Protein AF-F3GPN5-F1 (afdb_monomer_lite)

Radius of gyration: 25.08 Å; chains: 1; bounding box: 47×14×68 Å

InterPro domains:
  IPR004089 Methyl-accepting chemotaxis protein (MCP) signalling domain [PF00015] (1-61)
  IPR004089 Methyl-accepting chemotaxis protein (MCP) signalling domain [PS50111] (1-64)

Organism: NCBI:txid629263

Foldseek 3Di:
DQCVVLVVVPPVSPVSNVVVVVVVVVVVVVVVVVVVVVVVVVVVVVVVVVVVVVVVVVVVVVVD

pLDDT: mean 88.25, std 12.4, range [60.31, 98.5]

Sequence (64 aa):
NAAIEAARAGEAGRGFAVVADEVRNLAHRTQTSADEIHKMIGGLQTGSQHAVLNMNESQTSSQE

Structure (mmCIF, N/CA/C/O backbone):
data_AF-F3GPN5-F1
#
_entry.id   AF-F3GPN5-F1
#
loop_
_atom_site.group_PDB
_atom_site.id
_atom_site.type_symbol
_atom_site.label_atom_id
_atom_site.label_alt_id
_atom_site.label_comp_id
_atom_site.label_asym_id
_atom_site.label_entity_id
_atom_site.label_seq_id
_atom_site.pdbx_PDB_ins_code
_atom_site.Cartn_x
_atom_site.Cartn_y
_atom_site.Cartn_z
_atom_site.occupancy
_atom_site.B_iso_or_equiv
_atom_site.auth_seq_id
_atom_site.auth_comp_id
_atom_site.auth_asym_id
_atom_site.auth_atom_id
_atom_site.pdbx_PDB_model_num
ATOM 1 N N . ASN A 1 1 ? 3.487 5.730 -22.748 1.00 63.34 1 ASN A N 1
ATOM 2 C CA . ASN A 1 1 ? 4.512 6.740 -23.078 1.00 63.34 1 ASN A CA 1
ATOM 3 C C . ASN A 1 1 ? 5.872 6.059 -23.106 1.00 63.34 1 ASN A C 1
ATOM 5 O O . ASN A 1 1 ? 6.118 5.423 -24.108 1.00 63.34 1 ASN A O 1
ATOM 9 N N . ALA A 1 2 ? 6.658 5.946 -22.030 1.00 65.25 2 ALA A N 1
ATOM 10 C CA . ALA A 1 2 ? 8.034 5.399 -22.091 1.00 65.25 2 ALA A CA 1
ATOM 11 C C . ALA A 1 2 ? 8.275 4.118 -22.945 1.00 65.25 2 ALA A C 1
ATOM 13 O O . ALA A 1 2 ? 9.198 4.103 -23.752 1.00 65.25 2 ALA A O 1
ATOM 14 N N . ALA A 1 3 ? 7.433 3.079 -22.848 1.00 63.94 3 ALA A N 1
ATOM 15 C CA . ALA A 1 3 ? 7.556 1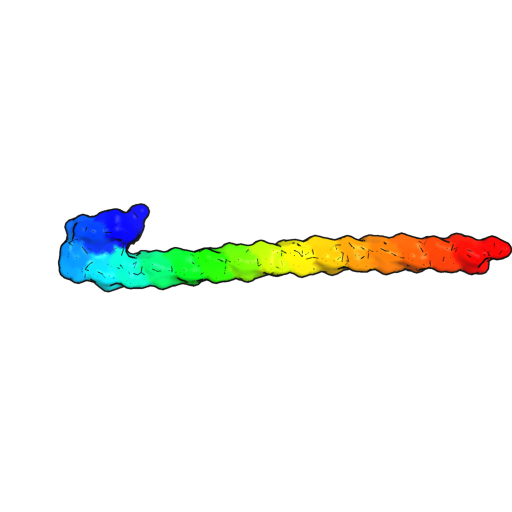.868 -23.681 1.00 63.94 3 ALA A CA 1
ATOM 16 C C . ALA A 1 3 ? 7.278 2.098 -25.189 1.00 63.94 3 ALA A C 1
ATOM 18 O O . ALA A 1 3 ? 7.876 1.446 -26.042 1.00 63.94 3 ALA A O 1
ATOM 19 N N . ILE A 1 4 ? 6.396 3.044 -25.527 1.00 66.75 4 ILE A N 1
ATOM 20 C CA . ILE A 1 4 ? 6.069 3.442 -26.909 1.00 66.75 4 ILE A CA 1
ATOM 21 C C . ILE A 1 4 ? 7.230 4.255 -27.499 1.00 66.75 4 ILE A C 1
ATOM 23 O O . ILE A 1 4 ? 7.676 3.989 -28.613 1.00 66.75 4 ILE A O 1
ATOM 27 N N . GLU A 1 5 ? 7.764 5.207 -26.731 1.00 67.19 5 GLU A N 1
ATOM 28 C CA . GLU A 1 5 ? 8.945 5.988 -27.109 1.00 67.19 5 GLU A CA 1
ATOM 29 C C . GLU A 1 5 ? 10.208 5.116 -27.260 1.00 67.19 5 GLU A C 1
ATOM 31 O O . GLU A 1 5 ? 10.997 5.342 -28.178 1.00 67.19 5 GLU A O 1
ATOM 36 N N . ALA A 1 6 ? 10.371 4.070 -26.440 1.00 64.50 6 ALA A N 1
ATOM 37 C CA . ALA A 1 6 ? 11.478 3.119 -26.548 1.00 64.50 6 ALA A CA 1
ATOM 38 C C . ALA A 1 6 ? 11.436 2.291 -27.846 1.00 64.50 6 ALA A C 1
ATOM 40 O O . ALA A 1 6 ? 12.465 2.126 -28.501 1.00 64.50 6 ALA A O 1
ATOM 41 N N . ALA A 1 7 ? 10.249 1.839 -28.269 1.00 66.31 7 ALA A N 1
ATOM 42 C CA . ALA A 1 7 ? 10.073 1.154 -29.553 1.00 66.31 7 ALA A CA 1
ATOM 43 C C . ALA A 1 7 ? 10.430 2.061 -30.748 1.00 66.31 7 ALA A C 1
ATOM 45 O O . ALA A 1 7 ? 10.932 1.589 -31.767 1.00 66.31 7 ALA A O 1
ATOM 46 N N . ARG A 1 8 ? 10.221 3.377 -30.607 1.00 70.38 8 ARG A N 1
ATOM 47 C CA . ARG A 1 8 ? 10.540 4.390 -31.624 1.00 70.38 8 ARG A CA 1
ATOM 48 C C . ARG A 1 8 ? 12.041 4.701 -31.737 1.00 70.38 8 ARG A C 1
ATOM 50 O O . ARG A 1 8 ? 12.470 5.169 -32.786 1.00 70.38 8 ARG A O 1
ATOM 57 N N . ALA A 1 9 ? 12.827 4.435 -30.689 1.00 74.06 9 ALA A N 1
ATOM 58 C CA . ALA A 1 9 ? 14.260 4.746 -30.606 1.00 74.06 9 ALA A CA 1
ATOM 59 C C . ALA A 1 9 ? 15.198 3.584 -31.015 1.00 74.06 9 ALA A C 1
ATOM 61 O O . ALA A 1 9 ? 16.421 3.739 -30.980 1.00 74.06 9 ALA A O 1
ATOM 62 N N . GLY A 1 10 ? 14.662 2.423 -31.410 1.00 72.62 10 GLY A N 1
ATOM 63 C CA . GLY A 1 10 ? 15.461 1.283 -31.882 1.00 72.62 10 GLY A CA 1
ATOM 64 C C . GLY A 1 10 ? 16.430 0.738 -30.819 1.00 72.62 10 GLY A C 1
ATOM 65 O O . GLY A 1 10 ? 16.048 0.540 -29.667 1.00 72.62 10 GLY A O 1
ATOM 66 N N . GLU A 1 11 ? 17.696 0.498 -31.186 1.00 69.69 11 GLU A N 1
ATOM 67 C CA . GLU A 1 11 ? 18.755 0.016 -30.271 1.00 69.69 11 GLU A CA 1
ATOM 68 C C . GLU A 1 11 ? 18.952 0.921 -29.043 1.00 69.69 11 GLU A C 1
ATOM 70 O O . GLU A 1 11 ? 19.069 0.423 -27.923 1.00 69.69 11 GLU A O 1
ATOM 75 N N . ALA A 1 12 ? 18.911 2.245 -29.229 1.00 66.00 12 ALA A N 1
ATOM 76 C CA . ALA A 1 12 ? 19.081 3.219 -28.149 1.00 66.00 12 ALA A CA 1
ATOM 77 C C . ALA A 1 12 ? 17.897 3.228 -27.159 1.00 66.00 12 ALA A C 1
ATOM 79 O O . ALA A 1 12 ? 18.044 3.632 -26.006 1.00 66.00 12 ALA A O 1
ATOM 80 N N . GLY A 1 13 ? 16.724 2.746 -27.584 1.00 73.50 13 GLY A N 1
ATOM 81 C CA . GLY A 1 13 ? 15.520 2.648 -26.760 1.00 73.50 13 GLY A CA 1
ATOM 82 C C . GLY A 1 13 ? 15.489 1.442 -25.824 1.00 73.50 13 GLY A C 1
ATOM 83 O O . GLY A 1 13 ? 14.712 1.445 -24.872 1.00 73.50 13 GLY A O 1
ATOM 84 N N . ARG A 1 14 ? 16.343 0.427 -26.034 1.00 75.94 14 ARG A N 1
ATOM 85 C CA . ARG A 1 14 ? 16.325 -0.807 -25.226 1.00 75.94 14 ARG A CA 1
ATOM 86 C C . ARG A 1 14 ? 16.585 -0.536 -23.742 1.00 75.94 14 ARG A C 1
ATOM 88 O O . ARG A 1 14 ? 15.884 -1.080 -22.897 1.00 75.94 14 ARG A O 1
ATOM 95 N N . GLY A 1 15 ? 17.536 0.346 -23.421 1.00 80.31 15 GLY A N 1
ATOM 96 C CA . GLY A 1 15 ? 17.816 0.737 -22.033 1.00 80.31 15 GLY A CA 1
ATOM 97 C C . GLY A 1 15 ? 16.640 1.471 -21.379 1.00 80.31 15 GLY A C 1
ATOM 98 O O . GLY A 1 15 ? 16.285 1.185 -20.239 1.00 80.31 15 GLY A O 1
ATOM 99 N N . PHE A 1 16 ? 15.971 2.354 -22.128 1.00 80.12 16 PHE A N 1
ATOM 100 C CA . PHE A 1 16 ? 14.773 3.052 -21.656 1.00 80.12 16 PHE A CA 1
ATOM 101 C C . PHE A 1 16 ? 13.575 2.116 -21.471 1.00 80.12 16 PHE A C 1
ATOM 103 O O . PHE A 1 16 ? 12.819 2.307 -20.522 1.00 80.12 16 PHE A O 1
ATOM 110 N N . ALA A 1 17 ? 13.414 1.098 -22.323 1.00 80.88 17 ALA A N 1
ATOM 111 C CA . ALA A 1 17 ? 12.374 0.081 -22.160 1.00 80.88 17 ALA A CA 1
ATOM 112 C C . ALA A 1 17 ? 12.548 -0.693 -20.846 1.00 80.88 17 ALA A C 1
ATOM 114 O O . ALA A 1 17 ? 11.598 -0.802 -20.078 1.00 80.88 17 ALA A O 1
ATOM 115 N N . VAL A 1 18 ? 13.771 -1.146 -20.546 1.00 82.81 18 VAL A N 1
ATOM 116 C CA . VAL A 1 18 ? 14.067 -1.887 -19.308 1.00 82.81 18 VAL A CA 1
ATOM 117 C C . VAL A 1 18 ? 13.808 -1.028 -18.071 1.00 82.81 18 VAL A C 1
ATOM 119 O O . VAL A 1 18 ? 13.175 -1.483 -17.123 1.00 82.81 18 VAL A O 1
ATOM 122 N N . VAL A 1 19 ? 14.241 0.237 -18.086 1.00 85.69 19 VAL A N 1
ATOM 123 C CA . VAL A 1 19 ? 13.975 1.164 -16.975 1.00 85.69 19 VAL A CA 1
ATOM 124 C C . VAL A 1 19 ? 12.476 1.436 -16.830 1.00 85.69 19 VAL A C 1
ATOM 126 O O . VAL A 1 19 ? 11.970 1.490 -15.713 1.00 85.69 19 VAL A O 1
ATOM 129 N N . ALA A 1 20 ? 11.746 1.584 -17.936 1.00 86.25 20 ALA A N 1
ATOM 130 C CA . ALA A 1 20 ? 10.302 1.790 -17.901 1.00 86.25 20 ALA A CA 1
ATOM 131 C C . ALA A 1 20 ? 9.558 0.585 -17.308 1.00 86.25 20 ALA A C 1
ATOM 133 O O . ALA A 1 20 ? 8.634 0.776 -16.513 1.00 86.25 20 ALA A O 1
ATOM 134 N N . ASP A 1 21 ? 9.969 -0.634 -17.658 1.00 88.06 21 ASP A N 1
ATOM 135 C CA . ASP A 1 21 ? 9.396 -1.858 -17.100 1.00 88.06 21 ASP A CA 1
ATOM 136 C C . ASP A 1 21 ? 9.731 -2.009 -15.612 1.00 88.06 21 ASP A C 1
ATOM 138 O O . ASP A 1 21 ? 8.850 -2.350 -14.822 1.00 88.06 21 ASP A O 1
ATOM 142 N N . GLU A 1 22 ? 10.947 -1.658 -15.189 1.00 91.56 22 GLU A N 1
ATOM 143 C CA . GLU A 1 22 ? 11.325 -1.687 -13.772 1.00 91.56 22 GLU A CA 1
ATOM 144 C C . GLU A 1 22 ? 10.541 -0.655 -12.950 1.00 91.56 22 GLU A C 1
ATOM 146 O O . GLU A 1 22 ? 10.002 -0.977 -11.892 1.00 91.56 22 GLU A O 1
ATOM 151 N N . VAL A 1 23 ? 10.382 0.570 -13.464 1.00 91.88 23 VAL A N 1
ATOM 152 C CA . VAL A 1 23 ? 9.547 1.601 -12.826 1.00 91.88 23 VAL A CA 1
ATOM 153 C C . VAL A 1 23 ? 8.092 1.144 -12.739 1.00 91.88 23 VAL A C 1
ATOM 15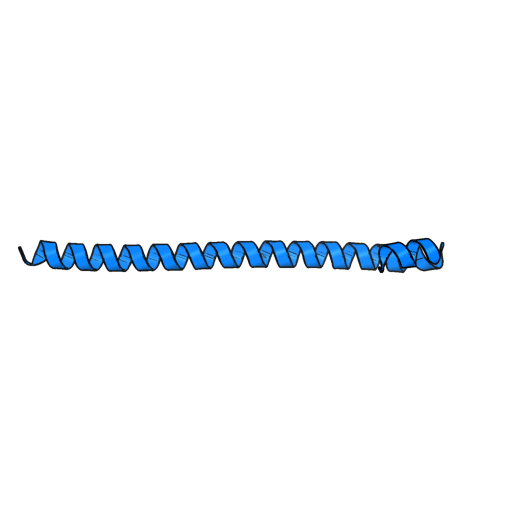5 O O . VAL A 1 23 ? 7.438 1.368 -11.720 1.00 91.88 23 VAL A O 1
ATOM 158 N N . ARG A 1 24 ? 7.573 0.470 -13.771 1.00 91.00 24 ARG A N 1
ATOM 159 C CA . ARG A 1 24 ? 6.212 -0.075 -13.763 1.00 91.00 24 ARG A CA 1
ATOM 160 C C . ARG A 1 24 ? 6.052 -1.185 -12.728 1.00 91.00 24 ARG A C 1
ATOM 162 O O . ARG A 1 24 ? 5.062 -1.183 -11.997 1.00 91.00 24 ARG A O 1
ATOM 169 N N . ASN A 1 25 ? 7.017 -2.095 -12.643 1.00 94.31 25 ASN A N 1
ATOM 170 C CA . ASN A 1 25 ? 7.036 -3.153 -11.637 1.00 94.31 25 ASN A CA 1
ATOM 171 C C . ASN A 1 25 ? 7.117 -2.573 -10.224 1.00 94.31 25 ASN A C 1
ATOM 173 O O . ASN A 1 25 ? 6.366 -2.995 -9.343 1.00 94.31 25 ASN A O 1
ATOM 177 N N . LEU A 1 26 ? 7.971 -1.570 -10.007 1.00 96.69 26 LEU A N 1
ATOM 178 C CA . LEU A 1 26 ? 8.079 -0.882 -8.726 1.00 96.69 26 LEU A CA 1
ATOM 179 C C . LEU A 1 26 ? 6.765 -0.185 -8.360 1.00 96.69 26 LEU A C 1
ATOM 181 O O . LEU A 1 26 ? 6.267 -0.388 -7.258 1.00 96.69 26 LEU A O 1
ATOM 185 N N . ALA A 1 27 ? 6.156 0.548 -9.294 1.00 96.38 27 ALA A N 1
ATOM 186 C CA . ALA A 1 27 ? 4.866 1.199 -9.081 1.00 96.38 27 ALA A CA 1
ATOM 187 C C . ALA A 1 27 ? 3.759 0.188 -8.740 1.00 96.38 27 ALA A C 1
ATOM 189 O O . ALA A 1 27 ? 2.984 0.415 -7.814 1.00 96.38 27 ALA A O 1
ATOM 190 N N . HIS A 1 28 ? 3.715 -0.955 -9.432 1.00 97.38 28 HIS A N 1
ATOM 191 C CA . HIS A 1 28 ? 2.766 -2.028 -9.134 1.00 97.38 28 HIS A CA 1
ATOM 192 C C . HIS A 1 28 ? 2.974 -2.601 -7.724 1.00 97.38 28 HIS A C 1
ATOM 194 O O . HIS A 1 28 ? 2.011 -2.798 -6.979 1.00 97.38 28 HIS A O 1
ATOM 200 N N . ARG A 1 29 ? 4.229 -2.843 -7.327 1.00 97.81 29 ARG A N 1
ATOM 201 C CA . ARG A 1 29 ? 4.570 -3.302 -5.971 1.00 97.81 29 ARG A CA 1
ATOM 202 C C . ARG A 1 29 ? 4.171 -2.272 -4.916 1.00 97.81 29 ARG A C 1
ATOM 204 O O . ARG A 1 29 ? 3.547 -2.644 -3.931 1.00 97.81 29 ARG A O 1
ATOM 211 N N .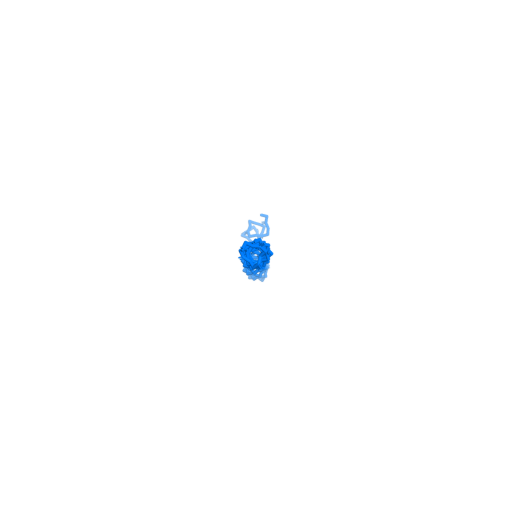 THR A 1 30 ? 4.460 -0.992 -5.145 1.00 97.69 30 THR A N 1
ATOM 212 C CA . THR A 1 30 ? 4.053 0.101 -4.254 1.00 97.69 30 THR A CA 1
ATOM 213 C C . THR A 1 30 ? 2.534 0.177 -4.112 1.00 97.69 30 THR A C 1
ATOM 215 O O . THR A 1 30 ? 2.051 0.283 -2.988 1.00 97.69 30 THR A O 1
ATOM 218 N N . GLN A 1 31 ? 1.777 0.068 -5.210 1.00 98.06 31 GLN A N 1
ATOM 219 C CA . GLN A 1 31 ? 0.312 0.049 -5.165 1.00 98.06 31 GLN A CA 1
ATOM 220 C C . GLN A 1 31 ? -0.210 -1.146 -4.360 1.00 98.06 31 GLN A C 1
ATOM 222 O O . GLN A 1 31 ? -1.073 -0.982 -3.505 1.00 98.06 31 GLN A O 1
ATOM 227 N N . THR A 1 32 ? 0.361 -2.332 -4.583 1.00 98.12 32 THR A N 1
ATOM 228 C CA . THR A 1 32 ? -0.021 -3.549 -3.850 1.00 98.12 32 THR A CA 1
ATOM 229 C C . THR A 1 32 ? 0.207 -3.375 -2.347 1.00 98.12 32 THR A C 1
ATOM 231 O O . THR A 1 32 ? -0.690 -3.641 -1.551 1.00 98.12 32 THR A O 1
ATOM 234 N N . SER A 1 33 ? 1.373 -2.858 -1.948 1.00 98.12 33 SER A N 1
ATOM 235 C CA . SER A 1 33 ? 1.668 -2.588 -0.537 1.00 98.12 33 SER A CA 1
ATOM 236 C C . SER A 1 33 ? 0.752 -1.516 0.060 1.00 98.12 33 SER A C 1
ATOM 238 O O . SER A 1 33 ? 0.341 -1.640 1.211 1.00 98.12 33 SER A O 1
ATOM 240 N N . ALA A 1 34 ? 0.399 -0.476 -0.702 1.00 98.06 34 ALA A N 1
ATOM 241 C CA . ALA A 1 34 ? -0.552 0.538 -0.252 1.00 98.06 34 ALA A CA 1
ATOM 242 C C . ALA A 1 34 ? -1.946 -0.064 0.006 1.00 98.06 34 ALA A C 1
ATOM 244 O O . ALA A 1 34 ? -2.558 0.224 1.037 1.00 98.06 34 ALA A O 1
ATOM 245 N N . ASP A 1 35 ? -2.415 -0.952 -0.874 1.00 98.44 35 ASP A N 1
ATOM 246 C CA . ASP A 1 35 ? -3.696 -1.648 -0.717 1.00 98.44 35 ASP A CA 1
ATOM 247 C C . ASP A 1 35 ? -3.692 -2.592 0.498 1.00 98.44 35 ASP A C 1
ATOM 249 O O . ASP A 1 35 ? -4.678 -2.678 1.234 1.00 98.44 35 ASP A O 1
ATOM 253 N N . GLU A 1 36 ? -2.584 -3.296 0.743 1.00 98.44 36 GLU A N 1
ATOM 254 C CA . GLU A 1 36 ? -2.407 -4.140 1.931 1.00 98.44 36 GLU A CA 1
ATOM 255 C C . GLU A 1 36 ? -2.436 -3.317 3.223 1.00 98.44 36 GLU A C 1
ATOM 257 O O . GLU A 1 36 ? -3.141 -3.679 4.167 1.00 98.44 36 GLU A O 1
ATOM 262 N N . ILE A 1 37 ? -1.738 -2.177 3.253 1.00 98.12 37 ILE A N 1
ATOM 263 C CA . ILE A 1 37 ? -1.769 -1.241 4.385 1.00 98.12 37 ILE A CA 1
ATOM 264 C C . ILE A 1 37 ? -3.194 -0.746 4.635 1.00 98.12 37 ILE A C 1
ATOM 266 O O . ILE A 1 37 ? -3.649 -0.746 5.779 1.00 98.12 37 ILE A O 1
ATOM 270 N N . HIS A 1 38 ? -3.926 -0.382 3.581 1.00 98.38 38 HIS A N 1
ATOM 271 C CA . HIS A 1 38 ? -5.311 0.063 3.706 1.00 98.38 38 HIS A CA 1
ATOM 272 C C . HIS A 1 38 ? -6.206 -1.015 4.337 1.00 98.38 38 HIS A C 1
ATOM 274 O O . HIS A 1 38 ? -6.961 -0.730 5.268 1.00 98.38 38 HIS A O 1
ATOM 280 N N . LYS A 1 39 ? -6.073 -2.273 3.897 1.00 98.50 39 LYS A N 1
ATOM 281 C CA . LYS A 1 39 ? -6.807 -3.412 4.475 1.00 98.50 39 LYS A CA 1
ATOM 282 C C . LYS A 1 39 ? -6.454 -3.644 5.943 1.00 98.50 39 LYS A C 1
ATOM 284 O O . LYS A 1 39 ? -7.356 -3.863 6.749 1.00 98.50 39 LYS A O 1
ATOM 289 N N . MET A 1 40 ? -5.170 -3.575 6.302 1.00 98.3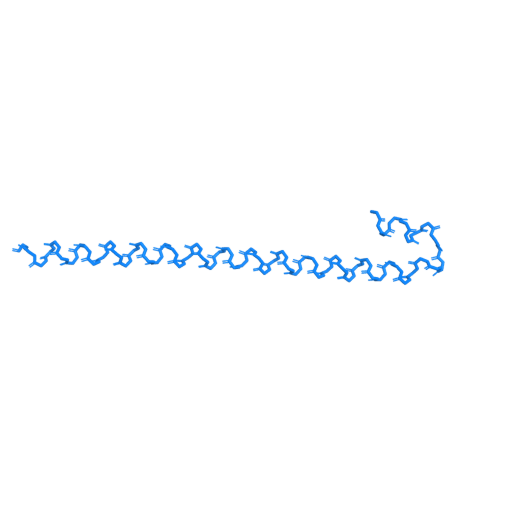8 40 MET A N 1
ATOM 290 C CA . MET A 1 40 ? -4.729 -3.722 7.693 1.00 98.38 40 MET A CA 1
ATOM 291 C C . MET A 1 40 ? -5.326 -2.635 8.589 1.00 98.38 40 MET A C 1
ATOM 293 O O . MET A 1 40 ? -5.848 -2.946 9.657 1.00 98.38 40 MET A O 1
ATOM 297 N N . ILE A 1 41 ? -5.309 -1.377 8.140 1.00 98.19 41 ILE A N 1
ATOM 298 C CA . ILE A 1 41 ? -5.917 -0.260 8.874 1.00 98.19 41 ILE A CA 1
ATOM 299 C C . ILE A 1 41 ? -7.420 -0.491 9.057 1.00 98.19 41 ILE A C 1
ATOM 301 O O . ILE A 1 41 ? -7.916 -0.344 10.173 1.00 98.19 41 ILE A O 1
ATOM 305 N N . GLY A 1 42 ? -8.131 -0.909 8.004 1.00 98.50 42 GLY A N 1
ATOM 306 C CA . GLY A 1 42 ? -9.554 -1.243 8.096 1.00 98.50 42 GLY A CA 1
ATOM 307 C C . GLY A 1 42 ? -9.827 -2.342 9.126 1.00 98.50 42 GLY A C 1
ATOM 308 O O . GLY A 1 42 ? -10.686 -2.182 9.991 1.00 98.50 42 GLY A O 1
ATOM 309 N N . GLY A 1 43 ? -9.036 -3.419 9.110 1.00 98.38 43 GLY A N 1
ATOM 310 C CA . GLY A 1 43 ? -9.141 -4.501 10.091 1.00 98.38 43 GLY A CA 1
ATOM 311 C C . GLY A 1 43 ? -8.886 -4.041 11.530 1.00 98.38 43 GLY A C 1
ATOM 312 O O . GLY A 1 43 ? -9.632 -4.413 12.436 1.00 98.38 43 GLY A O 1
ATOM 313 N N . LEU A 1 44 ? -7.880 -3.189 11.746 1.00 98.25 44 LEU A N 1
ATOM 314 C CA . LEU A 1 44 ? -7.586 -2.614 13.063 1.00 98.25 44 LEU A CA 1
ATOM 315 C C . LEU A 1 44 ? -8.721 -1.713 13.565 1.00 98.25 44 LEU A C 1
ATOM 317 O O . LEU A 1 44 ? -9.081 -1.780 14.741 1.00 98.25 44 LEU A O 1
ATOM 321 N N . GLN A 1 45 ? -9.307 -0.895 12.689 1.00 98.19 45 GLN A N 1
ATOM 322 C CA . GLN A 1 45 ? -10.445 -0.041 13.032 1.00 98.19 45 GLN A CA 1
ATOM 323 C C . GLN A 1 45 ? -11.665 -0.872 13.440 1.00 98.19 45 GLN A C 1
ATOM 325 O O . GLN A 1 45 ? -12.246 -0.613 14.494 1.00 98.19 45 GLN A O 1
ATOM 330 N N . THR A 1 46 ? -12.013 -1.902 12.662 1.00 98.31 46 THR A N 1
ATOM 331 C CA . THR A 1 46 ? -13.104 -2.827 13.000 1.00 98.31 46 THR A CA 1
ATOM 332 C C . THR A 1 46 ? -12.831 -3.563 14.312 1.00 98.31 46 THR A C 1
ATOM 334 O O . THR A 1 46 ? -13.699 -3.607 15.182 1.00 98.31 46 THR A O 1
ATOM 337 N N . GLY A 1 47 ? -11.617 -4.088 14.505 1.00 98.06 47 GLY A N 1
ATOM 338 C CA . GLY A 1 47 ? -11.239 -4.779 15.740 1.00 98.06 47 GLY A CA 1
ATOM 339 C C . GLY A 1 47 ? -11.334 -3.881 16.976 1.00 98.06 47 GLY A C 1
ATOM 340 O O . GLY A 1 47 ? -11.858 -4.301 18.006 1.00 98.06 47 GLY A O 1
ATOM 341 N N . SER A 1 48 ? -10.901 -2.623 16.859 1.00 97.94 48 SER A N 1
ATOM 342 C CA . SER A 1 48 ? -11.025 -1.624 17.926 1.00 97.94 48 SER A CA 1
ATOM 343 C C . SER A 1 48 ? -12.490 -1.319 18.260 1.00 97.94 48 SER A C 1
ATOM 345 O O . SER A 1 48 ? -12.872 -1.330 19.430 1.00 97.94 48 SER A O 1
ATOM 347 N N . GLN A 1 49 ? -13.342 -1.128 17.245 1.00 98.00 49 GLN A N 1
ATOM 348 C CA . GLN A 1 49 ? -14.780 -0.921 17.448 1.00 98.00 49 GLN A CA 1
ATOM 349 C C . GLN A 1 49 ? -15.427 -2.108 18.167 1.00 98.00 49 GLN A C 1
ATOM 351 O O . GLN A 1 49 ? -16.174 -1.908 19.121 1.00 98.00 49 GLN A O 1
ATOM 356 N N . HIS A 1 50 ? -15.102 -3.338 17.762 1.00 97.94 50 HIS A N 1
ATOM 357 C CA . HIS A 1 50 ? -15.605 -4.544 18.421 1.00 97.94 50 HIS A CA 1
ATOM 358 C C . HIS A 1 50 ? -15.146 -4.631 19.880 1.00 97.94 50 HIS A C 1
ATOM 360 O O . HIS A 1 50 ? -15.946 -4.950 20.754 1.00 97.94 50 HIS A O 1
ATOM 366 N N . ALA A 1 51 ? -13.885 -4.301 20.171 1.00 97.62 51 ALA A N 1
ATOM 367 C CA . ALA A 1 51 ? -13.384 -4.288 21.542 1.00 97.62 51 ALA A CA 1
ATOM 368 C C . ALA A 1 51 ? -14.150 -3.286 22.424 1.00 97.62 51 ALA A C 1
ATOM 370 O O . ALA A 1 51 ? -14.523 -3.624 23.546 1.00 97.62 51 ALA A O 1
ATOM 371 N N . VAL A 1 52 ? -14.436 -2.082 21.915 1.00 97.50 52 VAL A N 1
ATOM 372 C CA . VAL A 1 52 ? -15.237 -1.078 22.639 1.00 97.50 52 VAL A CA 1
ATOM 373 C C . VAL A 1 52 ? -16.674 -1.550 22.856 1.00 97.50 52 VAL A C 1
ATOM 375 O O . VAL A 1 52 ? -17.197 -1.399 23.959 1.00 97.50 52 VAL A O 1
ATOM 378 N N . LEU A 1 53 ? -17.307 -2.148 21.843 1.00 97.31 53 LEU A N 1
ATOM 379 C CA . LEU A 1 53 ? -18.658 -2.703 21.971 1.00 97.31 53 LEU A CA 1
ATOM 380 C C . LEU A 1 53 ? -18.718 -3.781 23.058 1.00 97.31 53 LEU A C 1
ATOM 382 O O . LEU A 1 53 ? -19.559 -3.692 23.949 1.00 97.31 53 LEU A O 1
ATOM 386 N N . ASN A 1 54 ? -17.775 -4.724 23.045 1.00 97.31 54 ASN A N 1
ATOM 387 C CA . ASN A 1 54 ? -17.705 -5.792 24.040 1.00 97.31 54 ASN A CA 1
ATOM 388 C C . ASN A 1 54 ? -17.460 -5.247 25.455 1.00 97.31 54 ASN A C 1
ATOM 390 O O . ASN A 1 54 ? -18.029 -5.759 26.419 1.00 97.31 54 ASN A O 1
ATOM 394 N N . MET A 1 55 ? -16.626 -4.209 25.600 1.00 96.19 55 MET A N 1
ATOM 395 C CA . MET A 1 55 ? -16.412 -3.546 26.893 1.00 96.19 55 MET A CA 1
ATOM 396 C C . MET A 1 55 ? -17.697 -2.894 27.415 1.00 96.19 55 MET A C 1
ATOM 398 O O . MET A 1 55 ? -18.019 -3.054 28.591 1.00 96.19 55 MET A O 1
ATOM 402 N N . ASN A 1 56 ? -18.455 -2.214 26.551 1.00 96.19 56 ASN A N 1
ATOM 403 C CA . ASN A 1 56 ? -19.732 -1.609 26.932 1.00 96.19 56 ASN A CA 1
ATOM 404 C C . ASN A 1 56 ? -20.767 -2.669 27.331 1.00 96.19 56 ASN A C 1
ATOM 406 O O . ASN A 1 56 ? -21.398 -2.531 28.374 1.00 96.19 56 ASN A O 1
ATOM 410 N N . GLU A 1 57 ? -20.901 -3.744 26.550 1.00 96.06 57 GLU A N 1
ATOM 411 C CA . GLU A 1 57 ? -21.807 -4.857 26.862 1.00 96.06 57 GLU A CA 1
ATOM 412 C C . GLU A 1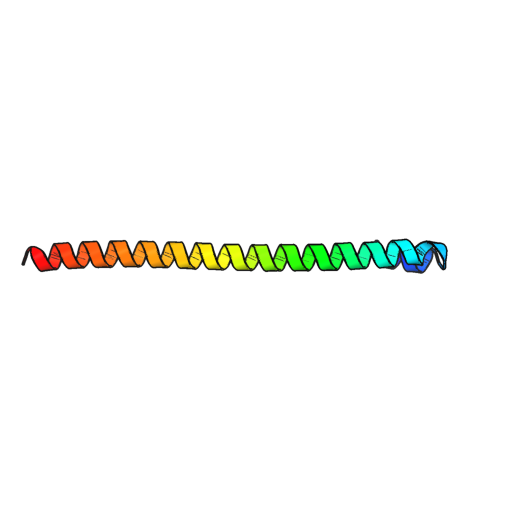 57 ? -21.445 -5.520 28.197 1.00 96.06 57 GLU A C 1
ATOM 414 O O . GLU A 1 57 ? -22.310 -5.725 29.048 1.00 96.06 57 GLU A O 1
ATOM 419 N N . SER A 1 58 ? -20.151 -5.762 28.432 1.00 94.56 58 SER A N 1
ATOM 420 C CA . SER A 1 58 ? -19.653 -6.309 29.701 1.00 94.56 58 SER A CA 1
ATOM 421 C C . SER A 1 58 ? -19.976 -5.389 30.879 1.00 94.56 58 SER A C 1
ATOM 423 O O . SER A 1 58 ? -20.341 -5.859 31.957 1.00 94.56 58 SER A O 1
ATOM 425 N N . GLN A 1 59 ? -19.872 -4.071 30.685 1.00 94.44 59 GLN A N 1
ATOM 426 C CA . GLN A 1 59 ? -20.204 -3.091 31.713 1.00 94.44 59 GLN A CA 1
ATOM 427 C C . GLN A 1 59 ? -21.712 -3.003 31.985 1.00 94.44 59 GLN A C 1
ATOM 429 O O . GLN A 1 59 ? -22.095 -2.822 33.141 1.00 94.44 59 GLN A O 1
ATOM 434 N N . THR A 1 60 ? -22.563 -3.139 30.966 1.00 94.44 60 THR A N 1
ATOM 435 C CA . THR A 1 60 ? -24.020 -3.209 31.142 1.00 94.44 60 THR A CA 1
ATOM 436 C C . THR A 1 60 ? -24.424 -4.492 31.863 1.00 94.44 60 THR A C 1
ATOM 438 O O . THR A 1 60 ? -25.122 -4.414 32.865 1.00 94.44 60 THR A O 1
ATOM 441 N N . SER A 1 61 ? -23.918 -5.652 31.434 1.00 92.50 61 SER A N 1
ATOM 442 C CA . SER A 1 61 ? -24.225 -6.937 32.076 1.00 92.50 61 SER A CA 1
ATOM 443 C C . SER A 1 61 ? -23.713 -7.031 33.515 1.00 92.50 61 SER A C 1
ATOM 445 O O . SER A 1 61 ? -24.277 -7.781 34.297 1.00 92.50 61 SER A O 1
ATOM 447 N N . SER A 1 62 ? -22.649 -6.304 33.872 1.00 89.31 62 SER A N 1
ATOM 448 C CA . SER A 1 62 ? -22.144 -6.266 35.254 1.00 89.31 62 SER A CA 1
ATOM 449 C C . SER A 1 62 ? -22.968 -5.360 36.181 1.00 89.31 62 SER A C 1
ATOM 451 O O . SER A 1 62 ? -22.719 -5.347 37.384 1.00 89.31 62 SER A O 1
ATOM 453 N N . GLN A 1 63 ? -23.875 -4.542 35.631 1.00 81.50 63 GLN A N 1
ATOM 454 C CA . GLN A 1 63 ? -24.747 -3.633 36.387 1.00 81.50 63 GLN A CA 1
ATOM 455 C C . GLN A 1 63 ? -26.161 -4.191 36.613 1.00 81.50 63 GLN A C 1
ATOM 457 O O . GLN A 1 63 ? -26.907 -3.595 37.391 1.00 81.50 63 GLN A O 1
ATOM 462 N N . GLU A 1 64 ? -26.515 -5.300 35.957 1.00 60.31 64 GLU A N 1
ATOM 463 C CA . GLU A 1 64 ? -27.713 -6.108 36.244 1.00 60.31 64 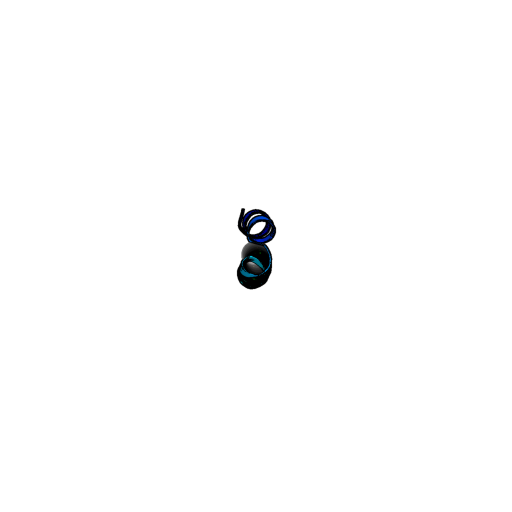GLU A CA 1
ATOM 464 C C . GLU A 1 64 ? -27.417 -7.182 37.301 1.00 60.31 64 GLU A C 1
ATOM 466 O O . GLU A 1 64 ? -28.307 -7.415 38.152 1.00 60.31 64 GLU A O 1
#

Secondary structure (DSSP, 8-state):
-HHHHHHHTGGGHHHHHHHHHHHHHHHHHHHHHHHHHHHHHHHHHHHHHHHHHHHHHHHHHTT-